Protein AF-A0A947FH75-F1 (afdb_monomer_lite)

Foldseek 3Di:
DVVVVVCVVVVVVCVVPDDDDPDPVVVVVVVVVVVVVVVVVVVVVVVVVVDPVVVCVLVVLVVLVVCQVVCCVPVVDDDDPVSVVSVVVSVVVVVVVVVVVVVVDDDDD

Radius of gyration: 19.62 Å; chains: 1; bounding box: 48×42×43 Å

Sequence (109 aa):
TMGGLGTIVLAVPGVLSWTSPANATEWAILLGVGTAAWIGHELFSRASLYAEANVLMPFSYIFILYLAITGFLVFGTVPDTATFLGAGIIISSGLLIWWRERKRGTPHD

Secondary structure (DSSP, 8-state):
-HHHHHHHHHHHHHHHT-----SHHHHHHHHHHHHHHHHHHHHHHHHHHHS-HHHHHHHHHHHHHHHHHHHHHHH--PPPHHHHHHHHHHHHHHHHHHHHHHHH-----

Structure (mmCIF, N/CA/C/O backbone):
data_AF-A0A947FH75-F1
#
_entry.id   AF-A0A947FH75-F1
#
loop_
_atom_site.group_PDB
_atom_site.id
_atom_site.type_symbol
_atom_site.label_atom_id
_atom_site.label_alt_id
_atom_site.label_comp_id
_atom_site.label_asym_id
_atom_site.label_entity_id
_atom_site.label_seq_id
_atom_site.pdbx_PDB_ins_code
_atom_site.Cartn_x
_atom_site.Cartn_y
_atom_site.Cartn_z
_atom_site.occupancy
_atom_site.B_iso_or_equiv
_atom_site.auth_seq_id
_atom_site.auth_comp_id
_atom_site.auth_asym_id
_atom_site.auth_atom_id
_atom_site.pdbx_PDB_model_num
ATOM 1 N N . THR A 1 1 ? 8.559 -17.327 13.337 1.00 61.12 1 THR A N 1
ATOM 2 C CA . THR A 1 1 ? 8.980 -16.212 12.460 1.00 61.12 1 THR A CA 1
ATOM 3 C C . THR A 1 1 ? 8.116 -16.181 11.202 1.00 61.12 1 THR A C 1
ATOM 5 O O . THR A 1 1 ? 8.615 -16.419 10.112 1.00 61.12 1 THR A O 1
ATOM 8 N N . MET A 1 2 ? 6.806 -15.907 11.316 1.00 57.19 2 MET A N 1
ATOM 9 C CA . MET A 1 2 ? 5.906 -15.956 10.143 1.00 57.19 2 MET A CA 1
ATOM 10 C C . MET A 1 2 ? 6.364 -15.043 8.990 1.00 57.19 2 MET A C 1
ATOM 12 O O . MET A 1 2 ? 6.241 -15.430 7.833 1.00 57.19 2 MET A O 1
ATOM 16 N N . GLY A 1 3 ? 7.027 -13.919 9.298 1.00 66.00 3 GLY A N 1
ATOM 17 C CA . GLY A 1 3 ? 7.700 -13.089 8.291 1.00 66.00 3 GLY A CA 1
ATOM 18 C C . GLY A 1 3 ? 8.833 -13.803 7.539 1.00 66.00 3 GLY A C 1
ATOM 19 O O . GLY A 1 3 ? 8.917 -13.688 6.325 1.00 66.00 3 GLY A O 1
ATOM 20 N N . GLY A 1 4 ? 9.650 -14.610 8.225 1.00 73.56 4 GLY A N 1
ATOM 21 C CA . GLY A 1 4 ? 10.764 -15.344 7.611 1.00 73.56 4 GLY A CA 1
ATOM 22 C C . GLY A 1 4 ? 10.319 -16.464 6.668 1.00 73.56 4 GLY A C 1
ATOM 23 O O . GLY A 1 4 ? 10.972 -16.700 5.656 1.00 73.56 4 GLY A O 1
ATOM 24 N N . LEU A 1 5 ? 9.179 -17.111 6.946 1.00 75.56 5 LEU A N 1
ATOM 25 C CA . LEU A 1 5 ? 8.584 -18.071 6.007 1.00 75.56 5 LEU A CA 1
ATOM 26 C C . LEU A 1 5 ? 8.122 -17.367 4.726 1.00 75.56 5 LEU A C 1
ATOM 28 O O . LEU A 1 5 ? 8.409 -17.850 3.635 1.00 75.56 5 LEU A O 1
ATOM 32 N N . GLY A 1 6 ? 7.489 -16.195 4.851 1.00 74.19 6 GLY A N 1
ATOM 33 C CA . GLY A 1 6 ? 7.123 -15.365 3.701 1.00 74.19 6 GLY A CA 1
ATOM 34 C C . GLY A 1 6 ? 8.338 -14.952 2.867 1.00 74.19 6 GLY A C 1
ATOM 35 O O . GLY A 1 6 ? 8.307 -15.063 1.644 1.00 74.19 6 GLY A O 1
ATOM 36 N N . THR A 1 7 ? 9.438 -14.556 3.516 1.00 79.19 7 THR A N 1
ATOM 37 C CA . THR A 1 7 ? 10.682 -14.198 2.820 1.00 79.19 7 THR A CA 1
ATOM 38 C C . THR A 1 7 ? 11.257 -15.370 2.032 1.00 79.19 7 THR A C 1
ATOM 40 O O . THR A 1 7 ? 11.607 -15.190 0.875 1.00 79.19 7 THR A O 1
ATOM 43 N N . ILE A 1 8 ? 11.329 -16.572 2.614 1.00 80.50 8 ILE A N 1
ATOM 44 C CA . ILE A 1 8 ? 11.893 -17.748 1.929 1.00 80.50 8 ILE A CA 1
ATOM 45 C C . ILE A 1 8 ? 11.031 -18.143 0.726 1.00 80.50 8 ILE A C 1
ATOM 47 O O . ILE A 1 8 ? 11.562 -18.399 -0.353 1.00 80.50 8 ILE A O 1
ATOM 51 N N . VAL A 1 9 ? 9.705 -18.149 0.892 1.00 83.69 9 VAL A N 1
ATOM 52 C CA . VAL A 1 9 ? 8.765 -18.515 -0.179 1.00 83.69 9 VAL A CA 1
ATOM 53 C C . VAL A 1 9 ? 8.840 -17.533 -1.349 1.00 83.69 9 VAL A C 1
ATOM 55 O O . VAL A 1 9 ? 8.804 -17.960 -2.499 1.00 83.69 9 VAL A O 1
ATOM 58 N N . LEU A 1 10 ? 8.984 -16.233 -1.076 1.00 82.94 10 LEU A N 1
ATOM 59 C CA . LEU A 1 10 ? 9.068 -15.202 -2.114 1.00 82.94 10 LEU A CA 1
ATOM 60 C C . LEU A 1 10 ? 10.485 -15.027 -2.689 1.00 82.94 10 LEU A C 1
ATOM 62 O O . LEU A 1 10 ? 10.628 -14.597 -3.832 1.00 82.94 10 LEU A O 1
ATOM 66 N N . ALA A 1 11 ? 11.533 -15.391 -1.943 1.00 83.25 11 ALA A N 1
ATOM 67 C CA . ALA A 1 11 ? 12.918 -15.288 -2.402 1.00 83.25 11 ALA A CA 1
ATOM 68 C C . ALA A 1 11 ? 13.219 -16.241 -3.566 1.00 83.25 11 ALA A C 1
ATOM 70 O O . ALA A 1 11 ? 13.927 -15.859 -4.493 1.00 83.25 11 ALA A O 1
ATOM 71 N N . VAL A 1 12 ? 12.660 -17.456 -3.555 1.00 84.00 12 VAL A N 1
ATOM 72 C CA . VAL A 1 12 ? 12.881 -18.453 -4.618 1.00 84.00 12 VAL A CA 1
ATOM 73 C C . VAL A 1 12 ? 12.456 -17.935 -6.004 1.00 84.00 12 VAL A C 1
ATOM 75 O O . VAL A 1 12 ? 13.310 -17.889 -6.888 1.00 84.00 12 VAL A O 1
ATOM 78 N N . PRO A 1 13 ? 11.203 -17.493 -6.237 1.00 82.12 13 PRO A N 1
ATOM 79 C CA . PRO A 1 13 ? 10.823 -16.927 -7.529 1.00 82.12 13 PRO A CA 1
ATOM 80 C C . PRO A 1 13 ? 11.560 -15.616 -7.825 1.00 82.12 13 PRO A C 1
ATOM 82 O O . PRO A 1 13 ? 11.966 -15.410 -8.964 1.00 82.12 13 PRO A O 1
ATOM 85 N N . GLY A 1 14 ? 11.808 -14.775 -6.813 1.00 81.56 14 GLY A N 1
ATOM 86 C CA . GLY A 1 14 ? 12.508 -13.500 -6.992 1.00 81.56 14 GLY A CA 1
ATOM 87 C C . GLY A 1 14 ? 13.941 -13.645 -7.515 1.00 81.56 14 GLY A C 1
ATOM 88 O O . GLY A 1 14 ? 14.365 -12.850 -8.349 1.00 81.56 14 GLY A O 1
ATOM 89 N N . VAL A 1 15 ? 14.675 -14.673 -7.076 1.00 82.88 15 VAL A N 1
ATOM 90 C CA . VAL A 1 15 ? 16.028 -14.970 -7.580 1.00 82.88 15 VAL A CA 1
ATOM 91 C C . VAL A 1 15 ? 15.975 -15.568 -8.986 1.00 82.88 15 VAL A C 1
ATOM 93 O O . VAL A 1 15 ? 16.808 -15.232 -9.825 1.00 82.88 15 VAL A O 1
ATOM 96 N N . LEU A 1 16 ? 14.993 -16.428 -9.268 1.00 84.25 16 LEU A N 1
ATOM 97 C CA . LEU A 1 16 ? 14.861 -17.087 -10.572 1.00 84.25 16 LEU A CA 1
ATOM 98 C C . LEU A 1 16 ? 14.432 -16.127 -11.692 1.00 84.25 16 LEU A C 1
ATOM 100 O O . LEU A 1 16 ? 14.814 -16.333 -12.840 1.00 84.25 16 LEU A O 1
ATOM 104 N N . SER A 1 17 ? 13.661 -15.084 -11.375 1.00 85.31 17 SER A N 1
ATOM 105 C CA . SER A 1 17 ? 13.195 -14.078 -12.338 1.00 85.31 17 SER A CA 1
ATOM 106 C C . SER A 1 17 ? 13.955 -12.751 -12.252 1.00 85.31 17 SER A C 1
ATOM 108 O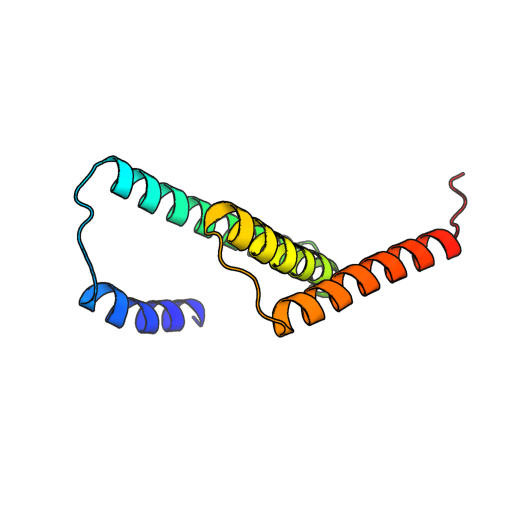 O . SER A 1 17 ? 13.455 -11.733 -12.732 1.00 85.31 17 SER A O 1
ATOM 110 N N . TRP A 1 18 ? 15.120 -12.721 -11.598 1.00 84.56 18 TRP A N 1
ATOM 111 C CA . TRP A 1 18 ? 15.866 -11.481 -11.405 1.00 84.56 18 TRP A CA 1
ATOM 112 C C . TRP A 1 18 ? 16.378 -10.924 -12.737 1.00 84.56 18 TRP A C 1
ATOM 114 O O . TRP A 1 18 ? 17.255 -11.498 -13.384 1.00 84.56 18 TRP A O 1
ATOM 124 N N . THR A 1 19 ? 15.875 -9.753 -13.114 1.00 83.12 19 THR A N 1
ATOM 125 C CA . THR A 1 19 ? 16.407 -8.947 -14.213 1.00 83.12 19 THR A CA 1
ATOM 126 C C . THR A 1 19 ? 17.201 -7.789 -13.629 1.00 83.12 19 THR A C 1
ATOM 128 O O . THR A 1 19 ? 16.634 -6.936 -12.945 1.00 83.12 19 THR A O 1
ATOM 131 N N . SER A 1 20 ? 18.513 -7.755 -13.884 1.00 83.12 20 SER A N 1
ATOM 132 C CA . SER A 1 20 ? 19.356 -6.668 -13.382 1.00 83.12 20 SER A CA 1
ATOM 133 C C . SER A 1 20 ? 18.901 -5.330 -13.974 1.00 83.12 20 SER A C 1
ATOM 135 O O . SER A 1 20 ? 18.783 -5.242 -15.198 1.00 83.12 20 SER A O 1
ATOM 137 N N . PRO A 1 21 ? 18.708 -4.287 -13.149 1.00 84.81 21 PRO A N 1
ATOM 138 C CA . PRO A 1 21 ? 18.408 -2.953 -13.646 1.00 84.81 21 PRO A CA 1
ATOM 139 C C . PRO A 1 21 ? 19.556 -2.448 -14.518 1.00 84.81 21 PRO A C 1
ATOM 141 O O . PRO A 1 21 ? 20.727 -2.589 -14.145 1.00 84.81 21 PRO A O 1
ATOM 144 N N . ALA A 1 22 ? 19.228 -1.872 -15.670 1.00 84.25 22 ALA A N 1
ATOM 145 C CA . ALA A 1 22 ? 20.214 -1.411 -16.644 1.00 84.25 22 ALA A CA 1
ATOM 146 C C . ALA A 1 22 ? 20.725 0.002 -16.322 1.00 84.25 22 ALA A C 1
ATOM 148 O O . ALA A 1 22 ? 21.861 0.343 -16.650 1.00 84.25 22 ALA A O 1
ATOM 149 N N . ASN A 1 23 ? 19.903 0.816 -15.649 1.00 92.25 23 ASN A N 1
ATOM 150 C CA . ASN A 1 23 ? 20.137 2.248 -15.461 1.00 92.25 23 ASN A CA 1
ATOM 151 C C . ASN A 1 23 ? 20.190 2.657 -13.980 1.00 92.25 23 ASN A C 1
ATOM 153 O O . ASN A 1 23 ? 19.509 2.083 -13.130 1.00 92.25 23 ASN A O 1
ATOM 157 N N . ALA A 1 24 ? 20.931 3.728 -13.671 1.00 90.25 24 ALA A N 1
ATOM 158 C CA . ALA A 1 24 ? 21.009 4.291 -12.315 1.00 90.25 24 ALA A CA 1
ATOM 159 C C . ALA A 1 24 ? 19.637 4.743 -11.773 1.00 90.25 24 ALA A C 1
ATOM 161 O O . ALA A 1 24 ? 19.367 4.629 -10.579 1.00 90.25 24 ALA A O 1
ATOM 162 N N . THR A 1 25 ? 18.746 5.203 -12.654 1.00 91.38 25 THR A N 1
ATOM 163 C CA . THR A 1 25 ? 17.375 5.587 -12.297 1.00 91.38 25 THR A CA 1
ATOM 164 C C . THR A 1 25 ? 16.547 4.394 -11.820 1.00 91.38 25 THR A C 1
ATOM 166 O O . THR A 1 25 ? 15.812 4.516 -10.847 1.00 91.38 25 THR A O 1
ATOM 169 N N . GLU A 1 26 ? 16.688 3.225 -12.448 1.00 88.81 26 GLU A N 1
ATOM 170 C CA . GLU A 1 26 ? 15.957 2.013 -12.049 1.00 88.81 26 GLU A CA 1
ATOM 171 C C . GLU A 1 26 ? 16.426 1.516 -10.676 1.00 88.81 26 GLU A C 1
ATOM 173 O O . GLU A 1 26 ? 15.606 1.155 -9.833 1.00 88.81 26 GLU A O 1
ATOM 178 N N . TRP A 1 27 ? 17.733 1.595 -10.404 1.00 91.31 27 TRP A N 1
ATOM 179 C CA . TRP A 1 27 ? 18.289 1.335 -9.074 1.00 91.31 27 TRP A CA 1
ATOM 180 C C . TRP A 1 27 ? 17.756 2.302 -8.015 1.00 91.31 27 TRP A C 1
ATOM 182 O O . TRP A 1 27 ? 17.380 1.872 -6.923 1.00 91.31 27 TRP A O 1
ATOM 192 N N . ALA A 1 28 ? 17.683 3.597 -8.333 1.00 93.19 28 ALA A N 1
ATOM 193 C CA . ALA A 1 28 ? 17.133 4.599 -7.425 1.00 93.19 28 ALA A CA 1
ATOM 194 C C . ALA A 1 28 ? 15.646 4.345 -7.123 1.00 93.19 28 ALA A C 1
ATOM 196 O O . ALA A 1 28 ? 15.234 4.438 -5.968 1.00 93.19 28 ALA A O 1
ATOM 197 N N . ILE A 1 29 ? 14.853 3.969 -8.133 1.00 91.44 29 ILE A N 1
ATOM 198 C CA . ILE A 1 29 ? 13.439 3.611 -7.961 1.00 91.44 29 ILE A CA 1
ATOM 199 C C . ILE A 1 29 ? 13.300 2.355 -7.096 1.00 91.44 29 ILE A C 1
ATOM 201 O O . ILE A 1 29 ? 12.498 2.356 -6.165 1.00 91.44 29 ILE A O 1
ATOM 205 N N . LEU A 1 30 ? 14.092 1.308 -7.344 1.00 90.88 30 LEU A N 1
ATOM 206 C CA . LEU A 1 30 ? 14.056 0.077 -6.547 1.00 90.88 30 LEU A CA 1
ATOM 207 C C . LEU A 1 30 ? 14.370 0.331 -5.071 1.00 90.88 30 LEU A C 1
ATOM 209 O O . LEU A 1 30 ? 13.636 -0.129 -4.195 1.00 90.88 30 LEU A O 1
ATOM 213 N N . LEU A 1 31 ? 15.424 1.100 -4.789 1.00 93.00 31 LEU A N 1
ATOM 214 C CA . LEU A 1 31 ? 15.771 1.485 -3.420 1.00 93.00 31 LEU A CA 1
ATOM 215 C C . LEU A 1 31 ? 14.698 2.388 -2.798 1.00 93.00 31 LEU A C 1
ATOM 217 O O . LEU A 1 31 ? 14.335 2.200 -1.635 1.00 93.00 31 LEU A O 1
ATOM 221 N N . GLY A 1 32 ? 14.153 3.334 -3.563 1.00 95.00 32 GLY A N 1
ATOM 222 C CA . GLY A 1 32 ? 13.095 4.235 -3.110 1.00 95.00 32 GLY A CA 1
ATOM 223 C C . GLY A 1 32 ? 11.815 3.493 -2.727 1.00 95.00 32 GLY A C 1
ATOM 224 O O . GLY A 1 32 ? 11.296 3.674 -1.628 1.00 95.00 32 GLY A O 1
ATOM 225 N N . VAL A 1 33 ? 11.335 2.596 -3.589 1.00 92.81 33 VAL A N 1
ATOM 226 C CA . VAL A 1 33 ? 10.142 1.781 -3.320 1.00 92.81 33 VAL A CA 1
ATOM 227 C C . VAL A 1 33 ? 10.384 0.827 -2.149 1.00 92.81 33 VAL A C 1
ATOM 229 O O . VAL A 1 33 ? 9.531 0.725 -1.270 1.00 92.81 33 VAL A O 1
ATOM 232 N N . GLY A 1 34 ? 11.548 0.169 -2.087 1.00 91.88 34 GLY A N 1
ATOM 233 C CA . GLY A 1 34 ? 11.878 -0.749 -0.993 1.00 91.88 34 GLY A CA 1
ATOM 234 C C . GLY A 1 34 ? 11.933 -0.058 0.372 1.00 91.88 34 GLY A C 1
ATOM 235 O O . GLY A 1 34 ? 11.351 -0.544 1.341 1.00 91.88 34 GLY A O 1
ATOM 236 N N . THR A 1 35 ? 12.581 1.105 0.449 1.00 95.19 35 THR A N 1
ATOM 237 C CA . THR A 1 35 ? 12.665 1.891 1.692 1.00 95.19 35 THR A CA 1
ATOM 238 C C . THR A 1 35 ? 11.311 2.457 2.106 1.00 95.19 35 THR A C 1
ATOM 240 O O . THR A 1 35 ? 10.944 2.345 3.275 1.00 95.19 35 THR A O 1
ATOM 243 N N . ALA A 1 36 ? 10.526 2.989 1.165 1.00 93.81 36 ALA A N 1
ATOM 244 C CA . ALA A 1 36 ? 9.176 3.470 1.441 1.00 93.81 36 ALA A CA 1
ATOM 245 C C . ALA A 1 36 ? 8.256 2.347 1.950 1.00 93.81 36 ALA A C 1
ATOM 247 O O . ALA A 1 36 ? 7.551 2.533 2.943 1.00 93.81 36 ALA A O 1
ATOM 248 N N . ALA A 1 37 ? 8.302 1.166 1.322 1.00 90.38 37 ALA A N 1
ATOM 249 C CA . ALA A 1 37 ? 7.528 0.002 1.748 1.00 90.38 37 ALA A CA 1
ATOM 250 C C . ALA A 1 37 ? 7.921 -0.461 3.159 1.00 90.38 37 ALA A C 1
ATOM 252 O O . ALA A 1 37 ? 7.051 -0.704 3.996 1.00 90.38 37 ALA A O 1
ATOM 253 N N . TRP A 1 38 ? 9.225 -0.522 3.450 1.00 91.00 38 TRP A N 1
ATOM 254 C CA . TRP A 1 38 ? 9.731 -0.870 4.779 1.00 91.00 38 TRP A CA 1
ATOM 255 C C . TRP A 1 38 ? 9.249 0.111 5.854 1.00 91.00 38 TRP A C 1
ATOM 257 O O . TRP A 1 38 ? 8.718 -0.307 6.883 1.00 91.00 38 TRP A O 1
ATOM 267 N N . ILE A 1 39 ? 9.382 1.417 5.601 1.00 94.75 39 ILE A N 1
ATOM 268 C CA . ILE A 1 39 ? 8.940 2.468 6.527 1.00 94.75 39 ILE A CA 1
ATOM 269 C C . ILE A 1 39 ? 7.428 2.381 6.761 1.00 94.75 39 ILE A C 1
ATOM 271 O O . ILE A 1 39 ? 6.982 2.462 7.905 1.00 94.75 39 ILE A O 1
ATOM 275 N N . GLY A 1 40 ? 6.641 2.176 5.701 1.00 88.88 40 GLY A N 1
ATOM 276 C CA . GLY A 1 40 ? 5.190 2.016 5.800 1.00 88.88 40 GLY A CA 1
ATOM 277 C C . GLY A 1 40 ? 4.786 0.818 6.661 1.00 88.88 40 GLY A C 1
ATOM 278 O O . GLY A 1 40 ? 3.932 0.951 7.538 1.00 88.88 40 GLY A O 1
ATOM 279 N N . HIS A 1 41 ? 5.433 -0.333 6.468 1.00 88.00 41 HIS A N 1
ATOM 280 C CA . HIS A 1 41 ? 5.198 -1.525 7.286 1.00 88.00 41 HIS A CA 1
ATOM 281 C C . HIS A 1 41 ? 5.587 -1.319 8.753 1.00 88.00 41 HIS A C 1
ATOM 283 O O . HIS A 1 41 ? 4.824 -1.698 9.640 1.00 88.00 41 HIS A O 1
ATOM 289 N N . GLU A 1 42 ? 6.731 -0.691 9.021 1.00 90.25 42 GLU A N 1
ATOM 290 C CA . GLU A 1 42 ? 7.177 -0.414 10.389 1.00 90.25 42 GLU A CA 1
ATOM 291 C C . GLU A 1 42 ? 6.219 0.548 11.104 1.00 90.25 42 GLU A C 1
ATOM 293 O O . GLU A 1 42 ? 5.824 0.302 12.245 1.00 90.25 42 GLU A O 1
ATOM 298 N N . LEU A 1 43 ? 5.782 1.615 10.427 1.00 88.31 43 LEU A N 1
ATOM 299 C CA . LEU A 1 43 ? 4.788 2.553 10.955 1.00 88.31 43 LEU A CA 1
ATOM 300 C C . LEU A 1 43 ? 3.469 1.852 11.279 1.00 88.31 43 LEU A C 1
ATOM 302 O O . LEU A 1 43 ? 2.922 2.061 12.359 1.00 88.31 43 LEU A O 1
ATOM 306 N N . PHE A 1 44 ? 2.980 0.996 10.380 1.00 85.25 44 PHE A N 1
ATOM 307 C CA . PHE A 1 44 ? 1.752 0.238 10.603 1.00 85.25 44 PHE A CA 1
ATOM 308 C C . PHE A 1 44 ? 1.888 -0.734 11.783 1.00 85.25 44 PHE A C 1
ATOM 310 O O . PHE A 1 44 ? 1.017 -0.790 12.654 1.00 85.25 44 PHE A O 1
ATOM 317 N N . SER A 1 45 ? 3.018 -1.441 11.866 1.00 87.38 45 SER A N 1
ATOM 318 C CA . SER A 1 45 ? 3.320 -2.333 12.986 1.00 87.38 45 SER A CA 1
ATOM 319 C C . SER A 1 45 ? 3.356 -1.573 14.311 1.00 87.38 45 SER A C 1
ATOM 321 O O . SER A 1 45 ? 2.782 -2.029 15.297 1.00 87.38 45 SER A O 1
ATOM 323 N N . ARG A 1 46 ? 3.976 -0.389 14.352 1.00 86.44 46 ARG A N 1
ATOM 324 C CA . ARG A 1 46 ? 4.002 0.447 15.559 1.00 86.44 46 ARG A CA 1
ATOM 325 C C . ARG A 1 46 ?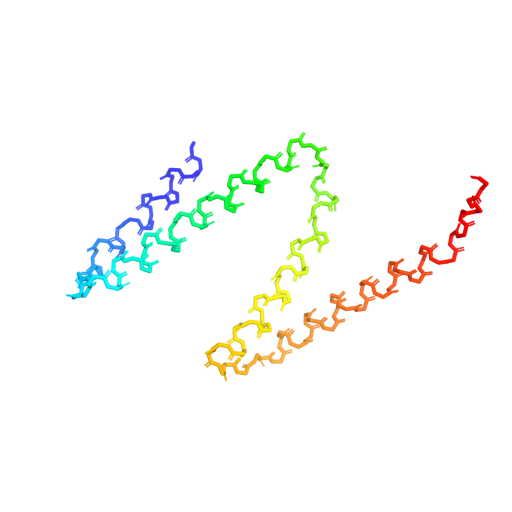 2.631 1.013 15.900 1.00 86.44 46 ARG A C 1
ATOM 327 O O . ARG A 1 46 ? 2.273 1.019 17.069 1.00 86.44 46 ARG A O 1
ATOM 334 N N . ALA A 1 47 ? 1.847 1.440 14.913 1.00 85.56 47 ALA A N 1
ATOM 335 C CA . ALA A 1 47 ? 0.497 1.959 15.130 1.00 85.56 47 ALA A CA 1
ATOM 336 C C . ALA A 1 47 ? -0.406 0.933 15.836 1.00 85.56 47 ALA A C 1
ATOM 338 O O . ALA A 1 47 ? -1.192 1.309 16.705 1.00 85.56 47 ALA A O 1
ATOM 339 N N . SER A 1 48 ? -0.222 -0.360 15.544 1.00 82.62 48 SER A N 1
ATOM 340 C CA . SER A 1 48 ? -0.945 -1.449 16.216 1.00 82.62 48 SER A CA 1
ATOM 341 C C . SER A 1 48 ? -0.646 -1.582 17.718 1.00 82.62 48 SER A C 1
ATOM 343 O O . SER A 1 48 ? -1.432 -2.183 18.445 1.00 82.62 48 SER A O 1
ATOM 345 N N . LEU A 1 49 ? 0.463 -1.005 18.200 1.00 85.50 49 LEU A N 1
ATOM 346 C CA . LEU A 1 49 ? 0.810 -0.974 19.625 1.00 85.50 49 LEU A CA 1
ATOM 347 C C . LEU A 1 49 ? 0.128 0.180 20.374 1.00 85.50 49 LEU A C 1
ATOM 349 O O . LEU A 1 49 ? -0.005 0.110 21.592 1.00 85.50 49 LEU A O 1
ATOM 353 N N . TYR A 1 50 ? -0.284 1.239 19.669 1.00 83.19 50 TYR A N 1
ATOM 354 C CA . TYR A 1 50 ? -0.871 2.443 20.272 1.00 83.19 50 TYR A CA 1
ATOM 355 C C . TYR A 1 50 ? -2.399 2.501 20.164 1.00 83.19 50 TYR A C 1
ATOM 357 O O . TYR A 1 50 ? -3.033 3.190 20.960 1.00 83.19 50 TYR A O 1
ATOM 365 N N . ALA A 1 51 ? -2.998 1.802 19.198 1.00 81.38 51 ALA A N 1
ATOM 366 C CA . ALA A 1 51 ? -4.442 1.771 18.996 1.00 81.38 51 ALA A CA 1
ATOM 367 C C . ALA A 1 51 ? -4.926 0.356 18.656 1.00 81.38 51 ALA A C 1
ATOM 369 O O . ALA A 1 51 ? -4.253 -0.398 17.953 1.00 81.38 51 ALA A O 1
ATOM 370 N N . GLU A 1 52 ? -6.118 0.005 19.145 1.00 76.75 52 GLU A N 1
ATOM 371 C CA . GLU A 1 52 ? -6.738 -1.289 18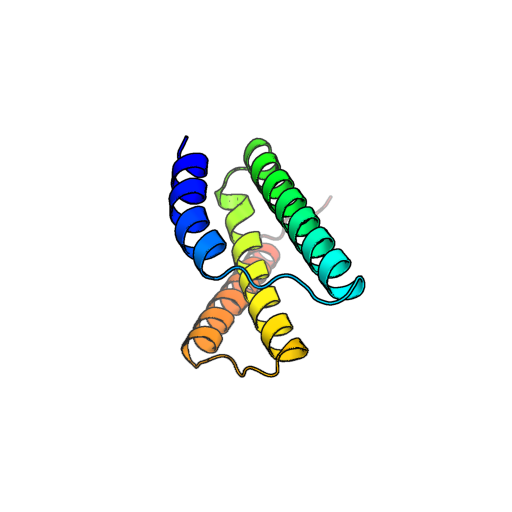.864 1.00 76.75 52 GLU A CA 1
ATOM 372 C C . GLU A 1 52 ? -6.978 -1.479 17.360 1.00 76.75 52 GLU A C 1
ATOM 374 O O . GLU A 1 52 ? -7.345 -0.543 16.647 1.00 76.75 52 GLU A O 1
ATOM 379 N N . ALA A 1 53 ? -6.847 -2.721 16.881 1.00 75.31 53 ALA A N 1
ATOM 380 C CA . ALA A 1 53 ? -6.996 -3.069 15.465 1.00 75.31 53 ALA A CA 1
ATOM 381 C C . ALA A 1 53 ? -8.315 -2.567 14.842 1.00 75.31 53 ALA A C 1
ATOM 383 O O . ALA A 1 53 ? -8.340 -2.180 13.676 1.00 75.31 53 ALA A O 1
ATOM 384 N N . ASN A 1 54 ? -9.390 -2.513 15.637 1.00 76.31 54 ASN A N 1
ATOM 385 C CA . ASN A 1 54 ? -10.686 -1.931 15.275 1.00 76.31 54 ASN A CA 1
ATOM 386 C C . ASN A 1 54 ? -10.558 -0.486 14.758 1.00 76.31 54 ASN A C 1
ATOM 388 O O . ASN A 1 54 ? -11.122 -0.150 13.721 1.00 76.31 54 ASN A O 1
ATOM 392 N N . VAL A 1 55 ? -9.766 0.347 15.432 1.00 77.75 55 VAL A N 1
ATOM 393 C CA . VAL A 1 55 ? -9.578 1.760 15.075 1.00 77.75 55 VAL A CA 1
ATOM 394 C C . VAL A 1 55 ? -8.716 1.908 13.816 1.00 77.75 55 VAL A C 1
ATOM 396 O O . VAL A 1 55 ? -8.901 2.850 13.049 1.00 77.75 55 VAL A O 1
ATOM 399 N N . LEU A 1 56 ? -7.810 0.957 13.559 1.00 79.25 56 LEU A N 1
ATOM 400 C CA . LEU A 1 56 ? -6.973 0.938 12.354 1.00 79.25 56 LEU A CA 1
ATOM 401 C C . LEU A 1 56 ? -7.718 0.429 11.111 1.00 79.25 56 LEU A C 1
ATOM 403 O O . LEU A 1 56 ? -7.389 0.850 10.001 1.00 79.25 56 LEU A O 1
ATOM 407 N N . MET A 1 57 ? -8.720 -0.446 11.262 1.00 80.44 57 MET A N 1
ATOM 408 C CA . MET A 1 57 ? -9.427 -1.039 10.116 1.00 80.44 57 MET A CA 1
ATOM 409 C C . MET A 1 57 ? -10.011 -0.003 9.133 1.00 80.44 57 MET A C 1
ATOM 411 O O . MET A 1 57 ? -9.788 -0.162 7.930 1.00 80.44 57 MET A O 1
ATOM 415 N N . PRO A 1 58 ? -10.694 1.076 9.576 1.00 77.25 58 PRO A N 1
ATOM 416 C CA . PRO A 1 58 ? -11.163 2.141 8.688 1.00 77.25 58 PRO A CA 1
ATOM 417 C C . PRO A 1 58 ? -10.058 2.741 7.816 1.00 77.25 58 PRO A C 1
ATOM 419 O O . PRO A 1 58 ? -10.275 2.998 6.632 1.00 77.25 58 PRO A O 1
ATOM 422 N N . PHE A 1 59 ? -8.859 2.916 8.374 1.00 79.56 59 PHE A N 1
ATOM 423 C CA . PHE A 1 59 ? -7.720 3.472 7.652 1.00 79.56 59 PHE A CA 1
ATOM 424 C C . PHE A 1 59 ? -7.250 2.536 6.532 1.00 79.56 59 PHE A C 1
ATOM 426 O O . PHE A 1 59 ? -7.015 2.979 5.407 1.00 79.56 59 PHE A O 1
ATOM 433 N N . SER A 1 60 ? -7.193 1.228 6.798 1.00 82.75 60 SER A N 1
ATOM 434 C CA . SER A 1 60 ? -6.867 0.221 5.782 1.00 82.75 60 SER A CA 1
ATOM 435 C C . SER A 1 60 ? -7.880 0.194 4.633 1.00 82.75 60 SER A C 1
ATOM 437 O O . SER A 1 60 ? -7.486 0.032 3.479 1.00 82.75 60 SER A O 1
ATOM 439 N N . TYR A 1 61 ? -9.171 0.408 4.906 1.00 82.69 61 TYR A N 1
ATOM 440 C CA . TYR A 1 61 ? -10.189 0.482 3.851 1.00 82.69 61 TYR A CA 1
ATOM 441 C C . TYR A 1 61 ? -10.026 1.722 2.966 1.00 82.69 61 TYR A C 1
ATOM 443 O O . TYR A 1 61 ? -10.123 1.626 1.742 1.00 82.69 61 TYR A O 1
ATOM 451 N N . ILE A 1 62 ? -9.711 2.876 3.559 1.00 83.06 62 ILE A N 1
ATOM 452 C CA . ILE A 1 62 ? -9.413 4.100 2.799 1.00 83.06 62 ILE A CA 1
ATOM 453 C C . ILE A 1 62 ? -8.153 3.907 1.945 1.00 83.06 62 ILE A C 1
ATOM 455 O O . ILE A 1 62 ? -8.113 4.348 0.797 1.00 83.06 62 ILE A O 1
ATOM 459 N N . PHE A 1 63 ? -7.146 3.200 2.462 1.00 85.88 63 PHE A N 1
ATOM 460 C CA . PHE A 1 63 ? -5.927 2.904 1.714 1.00 85.88 63 PHE A CA 1
ATOM 461 C C . PHE A 1 63 ? -6.189 2.055 0.460 1.00 85.88 63 PHE A C 1
ATOM 463 O O . PHE A 1 63 ? -5.606 2.320 -0.589 1.00 85.88 63 PHE A O 1
ATOM 470 N N . ILE A 1 64 ? -7.119 1.094 0.519 1.00 85.38 64 ILE A N 1
ATOM 471 C CA . ILE A 1 64 ? -7.548 0.320 -0.661 1.00 85.38 64 ILE A CA 1
ATOM 472 C C . ILE A 1 64 ? -8.176 1.236 -1.721 1.00 85.38 64 ILE A C 1
ATOM 474 O O . ILE A 1 64 ? -7.875 1.104 -2.908 1.00 85.38 64 ILE A O 1
ATOM 478 N N . LEU A 1 65 ? -9.009 2.196 -1.307 1.00 84.38 65 LEU A N 1
ATOM 479 C CA . LEU A 1 65 ? -9.592 3.176 -2.226 1.00 84.38 65 LEU A CA 1
ATOM 480 C C . LEU A 1 65 ? -8.504 4.055 -2.864 1.00 84.38 65 LEU A C 1
ATOM 482 O O . LEU A 1 65 ? -8.509 4.266 -4.075 1.00 84.38 65 LEU A O 1
ATOM 486 N N . TYR A 1 66 ? -7.541 4.518 -2.065 1.00 86.88 66 TYR A N 1
ATOM 487 C CA . TYR A 1 66 ? -6.394 5.287 -2.547 1.00 86.88 66 TYR A CA 1
ATOM 488 C C . TYR A 1 66 ? -5.555 4.505 -3.569 1.00 86.88 66 TYR A C 1
ATOM 490 O O . TYR A 1 66 ? -5.198 5.052 -4.614 1.00 86.88 66 TYR A O 1
ATOM 498 N N . LEU A 1 67 ? -5.285 3.223 -3.305 1.00 87.50 67 LEU A N 1
ATOM 499 C CA . LEU A 1 67 ? -4.601 2.318 -4.231 1.00 87.50 67 LEU A CA 1
ATOM 500 C C . LEU A 1 67 ? -5.362 2.173 -5.552 1.00 87.50 67 LEU A C 1
ATOM 502 O O . LEU A 1 67 ? -4.748 2.257 -6.611 1.00 87.50 67 LEU A O 1
ATOM 506 N N . ALA A 1 68 ? -6.686 2.000 -5.507 1.00 86.56 68 ALA A N 1
ATOM 507 C CA . ALA A 1 68 ? -7.509 1.875 -6.709 1.00 86.56 68 ALA A CA 1
ATOM 508 C C . ALA A 1 68 ? -7.497 3.159 -7.558 1.00 86.56 68 ALA A C 1
ATOM 510 O O . ALA A 1 68 ? -7.306 3.096 -8.771 1.00 86.56 68 ALA A O 1
ATOM 511 N N . ILE A 1 69 ? -7.649 4.325 -6.921 1.00 87.19 69 ILE A N 1
ATOM 512 C CA . ILE A 1 69 ? -7.633 5.629 -7.603 1.00 87.19 69 ILE A CA 1
ATOM 513 C C . ILE A 1 69 ? -6.252 5.908 -8.199 1.00 87.19 69 ILE A C 1
ATOM 515 O O . ILE A 1 69 ? -6.144 6.270 -9.368 1.00 87.19 69 ILE A O 1
ATOM 519 N N . THR A 1 70 ? -5.191 5.717 -7.414 1.00 86.75 70 THR A N 1
ATOM 520 C CA . THR A 1 70 ? -3.814 5.952 -7.868 1.00 86.75 70 THR A CA 1
ATOM 521 C C . THR A 1 70 ? -3.434 4.966 -8.967 1.00 86.75 70 THR A C 1
ATOM 523 O O . THR A 1 70 ? -2.818 5.360 -9.951 1.00 86.75 70 THR A O 1
ATOM 526 N N . GLY A 1 71 ? -3.857 3.705 -8.852 1.00 86.12 71 GLY A N 1
ATOM 527 C CA . GLY A 1 71 ? -3.662 2.692 -9.883 1.00 86.12 71 GLY A CA 1
ATOM 528 C C . GLY A 1 71 ? -4.297 3.097 -11.213 1.00 86.12 71 GLY A C 1
ATOM 529 O O . GLY A 1 71 ? -3.628 3.076 -12.243 1.00 86.12 71 GLY A O 1
ATOM 530 N N . PHE A 1 72 ? -5.547 3.563 -11.177 1.00 86.62 72 PHE A N 1
ATOM 531 C CA . PHE A 1 72 ? -6.227 4.088 -12.359 1.00 86.62 72 PHE A CA 1
ATOM 532 C C . PHE A 1 72 ? -5.526 5.329 -12.935 1.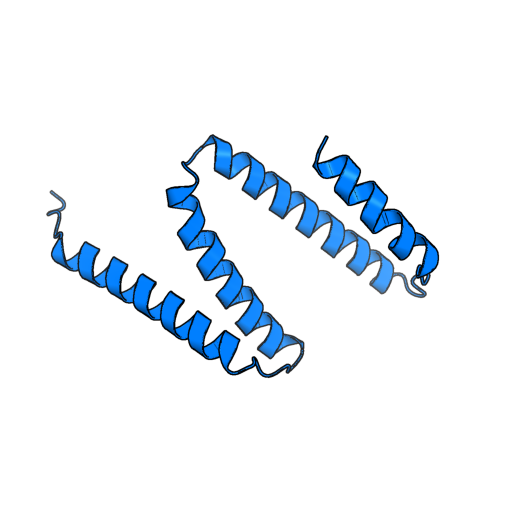00 86.62 72 PHE A C 1
ATOM 534 O O . PHE A 1 72 ? -5.315 5.403 -14.141 1.00 86.62 72 PHE A O 1
ATOM 541 N N . LEU A 1 73 ? -5.127 6.289 -12.094 1.00 89.00 73 LEU A N 1
ATOM 542 C CA . LEU A 1 73 ? -4.491 7.534 -12.546 1.00 89.00 73 LEU A CA 1
ATOM 543 C C . LEU A 1 73 ? -3.091 7.323 -13.137 1.00 89.00 73 LEU A C 1
ATOM 545 O O . LEU A 1 73 ? -2.731 7.996 -14.098 1.00 89.00 73 LEU A O 1
ATOM 549 N N . VAL A 1 74 ? -2.298 6.424 -12.553 1.00 90.31 74 VAL A N 1
ATOM 550 C CA . VAL A 1 74 ? -0.898 6.202 -12.946 1.00 90.31 74 VAL A CA 1
ATOM 551 C C . VAL A 1 74 ? -0.788 5.193 -14.087 1.00 90.31 74 VAL A C 1
ATOM 553 O O . VAL A 1 74 ? 0.016 5.392 -14.995 1.00 90.31 74 VAL A O 1
ATOM 556 N N . PHE A 1 75 ? -1.586 4.122 -14.062 1.00 85.75 75 PHE A N 1
ATOM 557 C CA . PHE A 1 75 ? -1.470 3.012 -15.014 1.00 85.75 75 PHE A CA 1
ATOM 558 C C . PHE A 1 75 ? -2.620 2.941 -16.026 1.00 85.75 75 PHE A C 1
ATOM 560 O O . PHE A 1 75 ? -2.562 2.132 -16.949 1.00 85.75 75 PHE A O 1
ATOM 567 N N . GLY A 1 76 ? -3.671 3.758 -15.880 1.00 84.00 76 GLY A N 1
ATOM 568 C CA . GLY A 1 76 ? -4.829 3.759 -16.782 1.00 84.00 76 GLY A CA 1
ATOM 569 C C . GLY A 1 76 ? -5.688 2.492 -16.707 1.00 84.00 76 GLY A C 1
ATOM 570 O O . GLY A 1 76 ? -6.599 2.315 -17.515 1.00 84.00 76 GLY A O 1
ATOM 571 N N . THR A 1 77 ? -5.413 1.590 -15.762 1.00 80.56 77 THR A N 1
ATOM 572 C CA . THR A 1 77 ? -6.152 0.340 -15.585 1.00 80.56 77 THR A CA 1
ATOM 573 C C . THR A 1 77 ? -7.514 0.629 -14.973 1.00 80.56 77 THR A C 1
ATOM 575 O O . THR A 1 77 ? -7.626 0.982 -13.799 1.00 80.56 77 THR A O 1
ATOM 578 N N . VAL A 1 78 ? -8.562 0.485 -15.786 1.00 82.62 78 VAL A N 1
ATOM 579 C CA . VAL A 1 78 ? -9.949 0.654 -15.342 1.00 82.62 78 VAL A CA 1
ATOM 580 C C . VAL A 1 78 ? -10.263 -0.420 -14.294 1.00 82.62 78 VAL A C 1
ATOM 582 O O . VAL A 1 78 ? -10.094 -1.608 -14.586 1.00 82.62 78 VAL A O 1
ATOM 585 N N . PRO A 1 79 ? -10.701 -0.038 -13.081 1.00 79.06 79 PRO A N 1
ATOM 586 C CA . PRO A 1 79 ? -11.080 -1.004 -12.061 1.00 79.06 79 PRO A CA 1
ATOM 587 C C . PRO A 1 79 ? -12.262 -1.867 -12.517 1.00 79.06 79 PRO A C 1
ATOM 589 O O . PRO A 1 79 ? -13.191 -1.371 -13.151 1.00 79.06 79 PRO A O 1
ATOM 592 N N . ASP A 1 80 ? -12.247 -3.152 -12.170 1.00 84.38 80 ASP A N 1
ATOM 593 C CA . ASP A 1 80 ? -13.349 -4.063 -12.487 1.00 84.38 80 ASP A CA 1
ATOM 594 C C . ASP A 1 80 ? -14.605 -3.744 -11.647 1.00 84.38 80 ASP A C 1
ATOM 596 O O . ASP A 1 80 ? -14.558 -3.048 -10.626 1.00 84.38 80 ASP A O 1
ATOM 600 N N . THR A 1 81 ? -15.743 -4.299 -12.053 1.00 85.88 81 THR A N 1
ATOM 601 C CA . THR A 1 81 ? -17.061 -4.143 -11.425 1.00 85.88 81 THR A CA 1
ATOM 602 C C . THR A 1 81 ? -17.020 -4.449 -9.924 1.00 85.88 81 THR A C 1
ATOM 604 O O . THR A 1 81 ? -17.652 -3.755 -9.126 1.00 85.88 81 THR A O 1
ATOM 607 N N . ALA A 1 82 ? -16.224 -5.442 -9.514 1.00 83.06 82 ALA A N 1
ATOM 608 C CA . ALA A 1 82 ? -16.015 -5.786 -8.109 1.00 83.06 82 ALA A CA 1
ATOM 609 C C . ALA A 1 82 ? -15.348 -4.649 -7.309 1.00 83.06 82 ALA A C 1
ATOM 611 O O . ALA A 1 82 ? -15.743 -4.384 -6.172 1.00 83.06 82 ALA A O 1
ATOM 612 N N . THR A 1 83 ? -14.387 -3.934 -7.902 1.00 82.88 83 THR A N 1
ATOM 613 C CA . THR A 1 83 ? -13.722 -2.788 -7.265 1.00 82.88 83 THR A CA 1
ATOM 614 C C . THR A 1 83 ? -14.680 -1.614 -7.106 1.00 82.88 83 THR A C 1
ATOM 616 O O . THR A 1 83 ? -14.678 -0.970 -6.060 1.00 82.88 83 THR A O 1
ATOM 619 N N . PHE A 1 84 ? -15.549 -1.366 -8.091 1.00 84.19 84 PHE A N 1
ATOM 620 C CA . PHE A 1 84 ? -16.600 -0.350 -7.976 1.00 84.19 84 PHE A CA 1
ATOM 621 C C . PHE A 1 84 ? -17.612 -0.679 -6.872 1.00 84.19 84 PHE A C 1
ATOM 623 O O . PHE A 1 84 ? -17.966 0.198 -6.083 1.00 84.19 84 PHE A O 1
ATOM 630 N N . LEU A 1 85 ? -18.034 -1.943 -6.769 1.00 87.94 85 LEU A N 1
ATOM 631 C CA . LEU A 1 85 ? -18.903 -2.427 -5.691 1.00 87.94 85 LEU A CA 1
ATOM 632 C C . LEU A 1 85 ? -18.253 -2.239 -4.315 1.00 87.94 85 LEU A C 1
ATOM 634 O O . LEU A 1 85 ? -18.867 -1.668 -3.413 1.00 87.94 85 LEU A O 1
ATOM 638 N N . GLY A 1 86 ? -16.993 -2.657 -4.169 1.00 84.06 86 GLY A N 1
ATOM 639 C CA . GLY A 1 86 ? -16.227 -2.476 -2.936 1.00 84.06 86 GLY A CA 1
ATOM 640 C C . GLY A 1 86 ? -16.051 -1.001 -2.566 1.00 84.06 86 GLY A C 1
ATOM 641 O O . GLY A 1 86 ? -16.310 -0.617 -1.426 1.00 84.06 86 GLY A O 1
ATOM 642 N N . ALA A 1 87 ? -15.691 -0.154 -3.533 1.00 83.81 87 ALA A N 1
ATOM 643 C CA . ALA A 1 87 ? -15.569 1.289 -3.336 1.00 83.81 87 ALA A CA 1
ATOM 644 C C . ALA A 1 87 ? -16.897 1.915 -2.883 1.00 83.81 87 ALA A C 1
ATOM 646 O O . ALA A 1 87 ? -16.911 2.714 -1.946 1.00 83.81 87 ALA A O 1
ATOM 647 N N . GLY A 1 88 ? -18.021 1.506 -3.483 1.00 86.88 88 GLY A N 1
ATOM 648 C CA . GLY A 1 88 ? -19.357 1.941 -3.078 1.00 86.88 88 GLY A CA 1
ATOM 649 C C . GLY A 1 88 ? -19.678 1.592 -1.623 1.00 86.88 88 GLY A C 1
ATOM 650 O O . GLY A 1 88 ? -20.185 2.443 -0.890 1.00 86.88 88 GLY A O 1
ATOM 651 N N . ILE A 1 89 ? -19.331 0.380 -1.173 1.00 86.12 89 ILE A N 1
ATOM 652 C CA . ILE A 1 89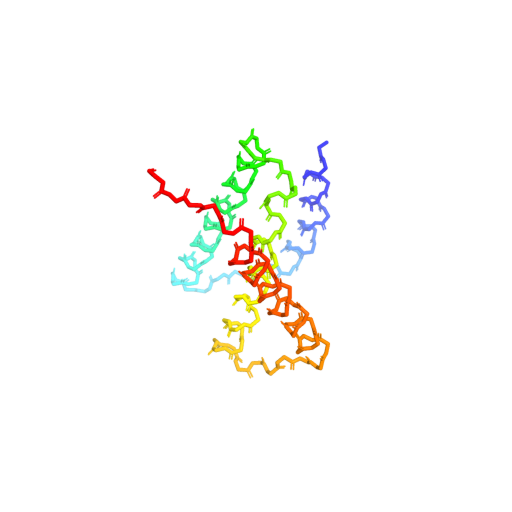 ? -19.506 -0.043 0.226 1.00 86.12 89 ILE A CA 1
ATOM 653 C C . ILE A 1 89 ? -18.658 0.826 1.160 1.00 86.12 89 ILE A C 1
ATOM 655 O O . ILE A 1 89 ? -19.189 1.357 2.133 1.00 86.12 89 ILE A O 1
ATOM 659 N 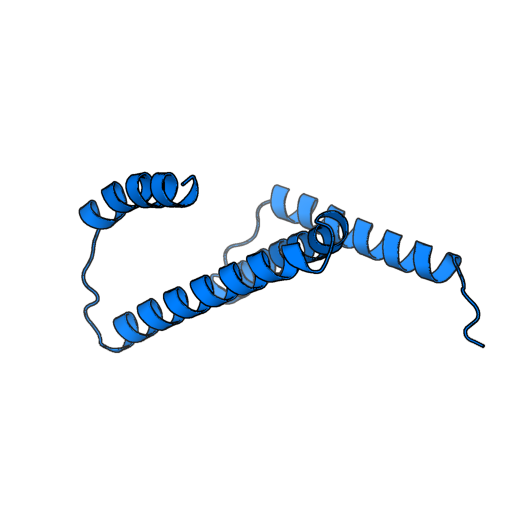N . ILE A 1 90 ? -17.375 1.035 0.844 1.00 84.94 90 ILE A N 1
ATOM 660 C CA . ILE A 1 90 ? -16.456 1.842 1.666 1.00 84.94 90 ILE A CA 1
ATOM 661 C C . ILE A 1 90 ? -16.967 3.284 1.803 1.00 84.94 90 ILE A C 1
ATOM 663 O O . ILE A 1 90 ? -17.052 3.804 2.918 1.00 84.94 90 ILE A O 1
ATOM 667 N N . ILE A 1 91 ? -17.361 3.915 0.690 1.00 84.56 91 ILE A N 1
ATOM 668 C CA . ILE A 1 91 ? -17.910 5.280 0.682 1.00 84.56 91 ILE A CA 1
ATOM 669 C C . ILE A 1 91 ? -19.199 5.342 1.510 1.00 84.56 91 ILE A C 1
ATOM 671 O O . ILE A 1 91 ? -19.357 6.238 2.338 1.00 84.56 91 ILE A O 1
ATOM 675 N N . SER A 1 92 ? -20.099 4.369 1.336 1.00 86.50 92 SER A N 1
ATOM 676 C CA . SER A 1 92 ? -21.362 4.301 2.080 1.00 86.50 92 SER A CA 1
ATOM 677 C C . SER A 1 92 ? -21.127 4.145 3.582 1.00 86.50 92 SER A C 1
ATOM 679 O O . SER A 1 92 ? -21.769 4.824 4.380 1.00 86.50 92 SER A O 1
ATOM 681 N N . SER A 1 93 ? -20.177 3.299 3.988 1.00 83.50 93 SER A N 1
ATOM 682 C CA . SER A 1 93 ? -19.786 3.138 5.389 1.00 83.50 93 SER A CA 1
ATOM 683 C C . SER A 1 93 ? -19.205 4.424 5.976 1.00 83.50 93 SER A C 1
ATOM 685 O O . SER A 1 93 ? -19.608 4.813 7.071 1.00 83.50 93 SER A O 1
ATOM 687 N N . GLY A 1 94 ? -18.328 5.123 5.247 1.00 79.62 94 GLY A N 1
ATOM 688 C CA . GLY A 1 94 ? -17.795 6.421 5.674 1.00 79.62 94 GLY A CA 1
ATOM 689 C C . GLY A 1 94 ? -18.893 7.473 5.847 1.00 79.62 94 GLY A C 1
ATOM 690 O O . GLY A 1 94 ? -18.947 8.161 6.866 1.00 79.62 94 GLY A O 1
ATOM 691 N N . LEU A 1 95 ? -19.833 7.533 4.900 1.00 85.19 95 LEU A N 1
ATOM 692 C CA . LEU A 1 95 ? -20.975 8.445 4.958 1.00 85.19 95 LEU A CA 1
ATOM 693 C C . LEU A 1 95 ? -21.911 8.123 6.134 1.00 85.19 95 LEU A C 1
ATOM 695 O O . LEU A 1 95 ? -22.399 9.032 6.803 1.00 85.19 95 LEU A O 1
ATOM 699 N N . LEU A 1 96 ? -22.137 6.836 6.422 1.00 84.88 96 LEU A N 1
ATOM 700 C CA . LEU A 1 96 ? -22.922 6.384 7.572 1.00 84.88 96 LEU A CA 1
ATOM 701 C C . LEU A 1 96 ? -22.252 6.737 8.902 1.00 84.88 96 LEU A C 1
ATOM 703 O O . LEU A 1 96 ? -22.951 7.149 9.826 1.00 84.88 96 LEU A O 1
ATOM 707 N N . ILE A 1 97 ? -20.929 6.586 9.014 1.00 81.81 97 ILE A N 1
ATOM 708 C CA . ILE A 1 97 ? -20.170 6.975 10.212 1.00 81.81 97 ILE A CA 1
ATOM 709 C C . ILE A 1 97 ? -20.297 8.483 10.430 1.00 81.81 97 ILE A C 1
ATOM 711 O O . ILE A 1 97 ? -20.766 8.897 11.488 1.00 81.81 97 ILE A O 1
ATOM 715 N N . TRP A 1 98 ? -20.017 9.284 9.399 1.00 81.19 98 TRP A N 1
ATOM 716 C CA . TRP A 1 98 ? -20.155 10.741 9.454 1.00 81.19 98 TRP A CA 1
ATOM 717 C C . TRP A 1 98 ? -21.578 11.179 9.830 1.00 81.19 98 TRP A C 1
ATOM 719 O O . TRP A 1 98 ? -21.782 12.040 10.689 1.00 81.19 98 TRP A O 1
ATOM 729 N N . TRP A 1 99 ? -22.597 10.548 9.237 1.00 84.31 99 TRP A N 1
ATOM 730 C CA . TRP A 1 99 ? -23.994 10.832 9.560 1.00 84.31 99 TRP A CA 1
ATOM 731 C C . TRP A 1 99 ? -24.351 10.442 11.001 1.00 84.31 99 TRP A C 1
ATOM 733 O O . TRP A 1 99 ? -25.080 11.177 11.670 1.00 84.31 99 TRP A O 1
ATOM 743 N N . ARG A 1 100 ? -23.829 9.316 11.508 1.00 81.12 100 ARG A N 1
ATOM 744 C CA . ARG A 1 100 ? -24.025 8.876 12.901 1.00 81.12 100 ARG A CA 1
ATOM 745 C C . ARG A 1 100 ? -23.328 9.796 13.898 1.00 81.12 100 ARG A C 1
ATOM 747 O O . ARG A 1 100 ? -23.924 10.084 14.932 1.00 81.12 100 ARG A O 1
ATOM 754 N N . GLU A 1 101 ? -22.120 10.262 13.601 1.00 78.31 101 GLU A N 1
ATOM 755 C CA . GLU A 1 101 ? -21.377 11.225 14.424 1.00 78.31 101 GLU A CA 1
ATOM 756 C C . GLU A 1 101 ? -22.106 12.568 14.488 1.00 78.31 101 GLU A C 1
ATOM 758 O O . GLU A 1 101 ? -22.353 13.085 15.576 1.00 78.31 101 GLU A O 1
ATOM 763 N N . ARG A 1 102 ? -22.596 13.063 13.345 1.00 78.06 102 ARG A N 1
ATOM 764 C CA . ARG A 1 102 ? -23.419 14.279 13.284 1.00 78.06 102 ARG A CA 1
ATOM 765 C C . ARG A 1 102 ? -24.722 14.156 14.080 1.00 78.06 102 ARG A C 1
ATOM 767 O O . ARG A 1 102 ? -25.174 15.134 14.666 1.00 78.06 102 ARG A O 1
ATOM 774 N N . LYS A 1 103 ? -25.329 12.964 14.118 1.00 74.62 103 LYS A N 1
ATOM 775 C CA . LYS A 1 103 ? -26.535 12.682 14.918 1.00 74.62 103 LYS A CA 1
ATOM 776 C C . LYS A 1 103 ? -26.257 12.497 16.408 1.00 74.62 103 LYS A C 1
ATOM 778 O O . LYS A 1 103 ? -27.167 12.705 17.203 1.00 74.62 103 LYS A O 1
ATOM 783 N N . ARG A 1 104 ? -25.047 12.071 16.785 1.00 68.62 104 ARG A N 1
ATOM 784 C CA . ARG A 1 104 ? -24.649 11.878 18.188 1.00 68.62 104 ARG A CA 1
ATOM 785 C C . ARG A 1 104 ? -24.323 13.175 18.915 1.00 68.62 104 ARG A C 1
ATOM 787 O O . ARG A 1 104 ? -24.237 13.109 20.133 1.00 68.62 104 ARG A O 1
ATOM 794 N N . GLY A 1 105 ? -24.209 14.295 18.193 1.00 62.25 105 GLY A N 1
ATOM 795 C CA . GLY A 1 105 ? -24.299 15.659 18.714 1.00 62.25 105 GLY A CA 1
ATOM 796 C C . GLY A 1 105 ? -23.775 15.812 20.134 1.00 62.25 105 GLY A C 1
ATOM 797 O O . GLY A 1 105 ? -24.566 16.066 21.030 1.00 62.25 105 GLY A O 1
ATOM 798 N N . THR A 1 106 ? -22.476 15.618 20.353 1.00 58.12 106 THR A N 1
ATOM 799 C CA . THR A 1 106 ? -21.850 16.090 21.588 1.00 58.12 106 THR A CA 1
ATOM 800 C C . THR A 1 106 ? -21.763 17.611 21.483 1.00 58.12 106 THR A C 1
ATOM 802 O O . THR A 1 106 ? -21.048 18.096 20.598 1.00 58.12 106 THR A O 1
ATOM 805 N N . PRO A 1 107 ? -22.505 18.372 22.310 1.00 49.78 107 PRO A N 1
ATOM 806 C CA . PRO A 1 107 ? -22.247 19.792 22.485 1.00 49.78 107 PRO A CA 1
ATOM 807 C C . PRO A 1 107 ? -20.797 19.923 22.950 1.00 49.78 107 PRO A C 1
ATOM 809 O O . PRO A 1 107 ? -20.372 19.215 23.862 1.00 49.78 107 PRO A O 1
ATOM 812 N N . HIS A 1 108 ? -20.021 20.736 22.243 1.00 54.72 108 HIS A N 1
ATOM 813 C CA . HIS A 1 108 ? -18.718 21.156 22.723 1.00 54.72 108 HIS A CA 1
ATOM 814 C C . HIS A 1 108 ? -18.971 22.423 23.537 1.00 54.72 108 HIS A C 1
ATOM 816 O O . HIS A 1 108 ? -19.116 23.505 22.965 1.00 54.72 108 HIS A O 1
ATOM 822 N N . ASP A 1 109 ? -19.135 22.247 24.844 1.00 40.69 109 ASP A N 1
ATOM 823 C CA . ASP A 1 109 ? -18.825 23.285 25.825 1.00 40.69 109 ASP A CA 1
ATOM 824 C C . ASP A 1 109 ? -17.294 23.441 25.924 1.00 40.69 109 ASP A C 1
ATOM 826 O O . ASP A 1 109 ? -16.568 22.446 25.649 1.00 40.69 109 ASP A O 1
#

pLDDT: mean 82.52, std 9.09, range [40.69, 95.19]